Protein AF-A0A0D2W8W2-F1 (afdb_monomer)

Mean predicted aligned error: 4.12 Å

Structure (mmCIF, N/CA/C/O backbone):
data_AF-A0A0D2W8W2-F1
#
_entry.id   AF-A0A0D2W8W2-F1
#
loop_
_atom_site.group_PDB
_atom_site.id
_atom_site.type_symbol
_atom_site.label_atom_id
_atom_site.label_alt_id
_atom_site.label_comp_id
_atom_site.label_asym_id
_atom_site.label_entity_id
_atom_site.label_seq_id
_atom_site.pdbx_PDB_ins_code
_atom_site.Cartn_x
_atom_site.Cartn_y
_atom_site.Cartn_z
_atom_site.occupancy
_atom_site.B_iso_or_equiv
_atom_site.auth_seq_id
_atom_site.auth_comp_id
_atom_site.auth_asym_id
_atom_site.auth_atom_id
_atom_site.pdbx_PDB_model_num
ATOM 1 N N . CYS A 1 1 ? -4.393 -8.809 14.088 1.00 85.75 1 CYS A N 1
ATOM 2 C CA . CYS A 1 1 ? -5.524 -7.987 13.609 1.00 85.75 1 CYS A CA 1
ATOM 3 C C . CYS A 1 1 ? -6.798 -8.435 14.303 1.00 85.75 1 CYS A C 1
ATOM 5 O O . CYS A 1 1 ? -6.967 -9.638 14.475 1.00 85.75 1 CYS A O 1
ATOM 7 N N . VAL A 1 2 ? -7.662 -7.494 14.684 1.00 89.19 2 VAL A N 1
ATOM 8 C CA . VAL A 1 2 ? -8.964 -7.754 15.318 1.00 89.19 2 VAL A CA 1
ATOM 9 C C . VAL A 1 2 ? -10.058 -7.018 14.537 1.00 89.19 2 VAL A C 1
ATOM 11 O O . VAL A 1 2 ? -9.844 -5.856 14.181 1.00 89.19 2 VAL A O 1
ATOM 14 N N . PRO A 1 3 ? -11.191 -7.668 14.209 1.00 91.56 3 PRO A N 1
ATOM 15 C CA . PRO A 1 3 ? -12.312 -7.004 13.551 1.00 91.56 3 PRO A CA 1
ATOM 16 C C . PRO A 1 3 ? -12.972 -5.994 14.494 1.00 91.56 3 PRO A C 1
ATOM 18 O O . PRO A 1 3 ? -13.178 -6.283 15.670 1.00 91.56 3 PRO A O 1
ATOM 21 N N . LEU A 1 4 ? -13.311 -4.820 13.965 1.00 91.50 4 LEU A N 1
ATOM 22 C CA . LEU A 1 4 ? -14.006 -3.761 14.709 1.00 91.50 4 LEU A CA 1
ATOM 23 C C . LEU A 1 4 ? -15.526 -3.797 14.510 1.00 91.50 4 LEU A C 1
ATOM 25 O O . LEU A 1 4 ? -16.272 -3.179 15.263 1.00 91.50 4 LEU A O 1
ATOM 29 N N . HIS A 1 5 ? -15.983 -4.543 13.505 1.00 90.44 5 HIS A N 1
ATOM 30 C CA . HIS A 1 5 ? -17.387 -4.678 13.142 1.00 90.44 5 HIS A CA 1
ATOM 31 C C . HIS A 1 5 ? -17.770 -6.155 13.037 1.00 90.44 5 HIS A C 1
ATOM 33 O O . HIS A 1 5 ? -16.917 -7.034 12.894 1.00 90.44 5 HIS A O 1
ATOM 39 N N . ASN A 1 6 ? -19.071 -6.433 13.117 1.00 93.25 6 ASN A N 1
ATOM 40 C CA . ASN A 1 6 ? -19.581 -7.788 12.944 1.00 93.25 6 ASN A CA 1
ATOM 41 C C . ASN A 1 6 ? -19.393 -8.286 11.496 1.00 93.25 6 ASN A C 1
ATOM 43 O O . ASN A 1 6 ? -19.129 -7.513 10.572 1.00 93.25 6 ASN A O 1
ATOM 47 N N . PHE A 1 7 ? -19.530 -9.600 11.310 1.00 94.56 7 PHE A N 1
ATOM 48 C CA . PHE A 1 7 ? -19.298 -10.242 10.019 1.00 94.56 7 PHE A CA 1
ATOM 49 C C . PHE A 1 7 ? -20.212 -9.702 8.917 1.00 94.56 7 PHE A C 1
ATOM 51 O O . PHE A 1 7 ? -19.709 -9.349 7.854 1.00 94.56 7 PHE A O 1
ATOM 58 N N . ASP A 1 8 ? -21.519 -9.597 9.172 1.00 96.25 8 ASP A N 1
ATOM 59 C CA . ASP A 1 8 ? -22.491 -9.151 8.167 1.00 96.25 8 ASP A CA 1
ATOM 60 C C . ASP A 1 8 ? -22.167 -7.746 7.664 1.00 96.25 8 ASP A C 1
ATOM 62 O O . ASP A 1 8 ? -22.280 -7.462 6.472 1.00 96.25 8 ASP A O 1
ATOM 66 N N . TYR A 1 9 ? -21.704 -6.875 8.559 1.00 91.62 9 TYR A N 1
ATOM 67 C CA . TYR A 1 9 ? -21.258 -5.538 8.210 1.00 91.62 9 TYR A CA 1
ATOM 68 C C . TYR A 1 9 ? -20.067 -5.579 7.245 1.00 91.62 9 TYR A C 1
ATOM 70 O O . TYR A 1 9 ? -20.137 -5.032 6.143 1.00 91.62 9 TYR A O 1
ATOM 78 N N . ILE A 1 10 ? -18.983 -6.258 7.641 1.00 92.88 10 ILE A N 1
ATOM 79 C CA . ILE A 1 10 ? -17.743 -6.338 6.853 1.00 92.88 10 ILE A CA 1
ATOM 80 C C . ILE A 1 10 ? -18.008 -7.027 5.511 1.00 92.88 10 ILE A C 1
ATOM 82 O O . ILE A 1 10 ? -17.549 -6.560 4.469 1.00 92.88 10 ILE A O 1
ATOM 86 N N . TYR A 1 11 ? -18.773 -8.119 5.526 1.00 94.31 11 TYR A N 1
ATOM 87 C CA . TYR A 1 11 ? -19.157 -8.861 4.333 1.00 94.31 11 TYR A CA 1
ATOM 88 C C . TYR A 1 11 ? -19.911 -7.962 3.357 1.00 94.31 11 TYR A C 1
ATOM 90 O O . TYR A 1 11 ? -19.496 -7.828 2.208 1.00 94.31 11 TYR A O 1
ATOM 98 N N . ASN A 1 12 ? -20.976 -7.293 3.808 1.00 94.25 12 ASN A N 1
ATOM 99 C CA . ASN A 1 12 ? -21.757 -6.422 2.937 1.00 94.25 12 ASN A CA 1
ATOM 100 C C . ASN A 1 12 ? -20.919 -5.259 2.401 1.00 94.25 12 ASN A C 1
ATOM 102 O O . ASN A 1 12 ? -20.999 -4.973 1.208 1.00 94.25 12 ASN A O 1
ATOM 106 N N . TYR A 1 13 ? -20.082 -4.639 3.235 1.00 92.06 13 TYR A N 1
ATOM 107 C CA . TYR A 1 13 ? -19.197 -3.555 2.813 1.00 92.06 13 TYR A CA 1
ATOM 108 C C . TYR A 1 13 ? -18.232 -4.002 1.703 1.00 92.06 13 TYR A C 1
ATOM 110 O O . TYR A 1 13 ? -18.170 -3.384 0.641 1.00 92.06 13 TYR A O 1
ATOM 118 N N . LEU A 1 14 ? -17.513 -5.110 1.911 1.00 93.69 14 LEU A N 1
ATOM 119 C CA . LEU A 1 14 ? -16.518 -5.597 0.952 1.00 93.69 14 LEU A CA 1
ATOM 120 C C . LEU A 1 14 ? -17.149 -6.174 -0.322 1.00 93.69 14 LEU A C 1
ATOM 122 O O . LEU A 1 14 ? -16.593 -6.008 -1.406 1.00 93.69 14 LEU A O 1
ATOM 126 N N . MET A 1 15 ? -18.300 -6.842 -0.214 1.00 94.25 15 MET A N 1
ATOM 127 C CA . MET A 1 15 ? -18.956 -7.474 -1.363 1.00 94.25 15 MET A CA 1
ATOM 128 C C . MET A 1 15 ? -19.656 -6.469 -2.282 1.00 94.25 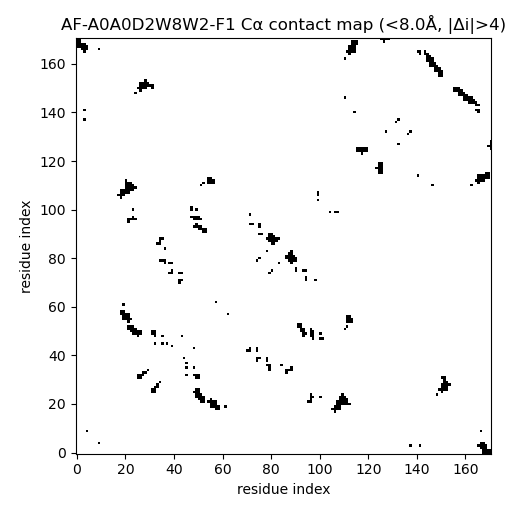15 MET A C 1
ATOM 130 O O . MET A 1 15 ? -19.695 -6.696 -3.493 1.00 94.25 15 MET A O 1
ATOM 134 N N . HIS A 1 16 ? -20.170 -5.359 -1.740 1.00 93.44 16 HIS A N 1
ATOM 135 C CA . HIS A 1 16 ? -20.795 -4.293 -2.535 1.00 93.44 16 HIS A CA 1
ATOM 136 C C . HIS A 1 16 ? -19.799 -3.229 -3.017 1.00 93.44 16 HIS A C 1
ATOM 138 O O . HIS A 1 16 ? -20.133 -2.445 -3.906 1.00 93.44 16 HIS A O 1
ATOM 144 N N . ALA A 1 17 ? -18.574 -3.202 -2.482 1.00 92.88 17 ALA A N 1
ATOM 145 C CA . ALA A 1 17 ? -17.527 -2.319 -2.975 1.00 92.88 17 ALA A CA 1
ATOM 146 C C . ALA A 1 17 ? -17.181 -2.633 -4.441 1.00 92.88 17 ALA A C 1
ATOM 148 O O . ALA A 1 17 ? -16.964 -3.784 -4.836 1.00 92.88 17 ALA A O 1
ATOM 149 N N . ASN A 1 18 ? -17.094 -1.587 -5.263 1.00 93.50 18 ASN A N 1
ATOM 150 C CA . ASN A 1 18 ? -16.708 -1.707 -6.668 1.00 93.50 18 ASN A CA 1
ATOM 151 C C . ASN A 1 18 ? -15.181 -1.671 -6.888 1.00 93.50 18 ASN A C 1
ATOM 153 O O . ASN A 1 18 ? -14.725 -1.976 -7.988 1.00 93.50 18 ASN A O 1
ATOM 157 N N . MET A 1 19 ? -14.402 -1.394 -5.842 1.00 95.25 19 MET A N 1
ATOM 158 C CA . MET A 1 19 ? -12.944 -1.238 -5.864 1.00 95.25 19 MET A CA 1
ATOM 159 C C . MET A 1 19 ? -12.253 -2.167 -4.856 1.00 95.25 19 MET A C 1
ATOM 161 O O . MET A 1 19 ? -12.902 -2.777 -4.005 1.00 95.25 19 MET A O 1
ATOM 165 N N . SER A 1 20 ? -10.931 -2.288 -4.955 1.00 97.06 20 SER A N 1
ATOM 166 C CA . SER A 1 20 ? -10.094 -2.925 -3.932 1.00 97.06 20 SER A CA 1
ATOM 167 C C . SER A 1 20 ? -9.524 -1.888 -2.964 1.00 97.06 20 SER A C 1
ATOM 169 O O . SER A 1 20 ? -9.195 -0.770 -3.346 1.00 97.06 20 SER A O 1
ATOM 171 N N . PHE A 1 21 ? -9.341 -2.274 -1.709 1.00 96.81 21 PHE A N 1
ATOM 172 C CA . PHE A 1 21 ? -8.779 -1.432 -0.657 1.00 96.81 21 PHE A CA 1
ATOM 173 C C . PHE A 1 21 ? -7.286 -1.715 -0.527 1.00 96.81 21 PHE A C 1
ATOM 175 O O . PHE A 1 21 ? -6.852 -2.547 0.277 1.00 96.81 21 PHE A O 1
ATOM 182 N N . VAL A 1 22 ? -6.519 -1.061 -1.395 1.00 97.25 22 VAL A N 1
ATOM 183 C CA . VAL A 1 22 ? -5.057 -1.033 -1.381 1.00 97.25 22 VAL A CA 1
ATOM 184 C C . VAL A 1 22 ? -4.656 0.399 -1.069 1.00 97.25 22 VAL A C 1
ATOM 186 O O . VAL A 1 22 ? -5.026 1.321 -1.796 1.00 97.25 22 VAL A O 1
ATOM 189 N N . ASP A 1 23 ? -3.931 0.575 0.029 1.00 96.25 23 ASP A N 1
ATOM 190 C CA . ASP A 1 23 ? -3.361 1.864 0.391 1.00 96.25 23 ASP A CA 1
ATOM 191 C C . ASP A 1 23 ? -2.254 2.236 -0.596 1.00 96.25 23 ASP A C 1
ATOM 193 O O . ASP A 1 23 ? -1.417 1.391 -0.903 1.00 96.25 23 ASP A O 1
ATOM 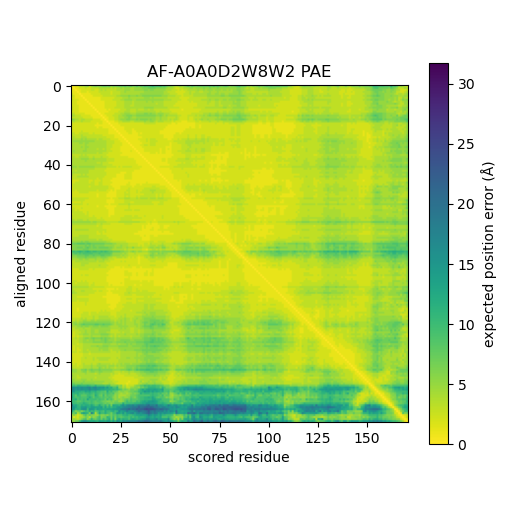197 N N . CYS A 1 24 ? -2.277 3.455 -1.133 1.00 96.88 24 CYS A N 1
ATOM 198 C CA . CYS A 1 24 ? -1.405 3.840 -2.239 1.00 96.88 24 CYS A CA 1
ATOM 199 C C . CYS A 1 24 ? -1.198 5.355 -2.283 1.00 96.88 24 CYS A C 1
ATOM 201 O O . CYS A 1 24 ? -2.130 6.117 -2.534 1.00 96.88 24 CYS A O 1
ATOM 203 N N . PHE A 1 25 ? 0.041 5.797 -2.075 1.00 96.75 25 PHE A N 1
ATOM 204 C CA . PHE A 1 25 ? 0.406 7.209 -2.133 1.00 96.75 25 PHE A CA 1
ATOM 205 C C . PHE A 1 25 ? 1.865 7.411 -2.554 1.00 96.75 25 PHE A C 1
ATOM 207 O O . PHE A 1 25 ? 2.691 6.492 -2.530 1.00 96.75 25 PHE A O 1
ATOM 214 N N . LEU A 1 26 ? 2.182 8.636 -2.972 1.00 96.12 26 LEU A N 1
ATOM 215 C CA . LEU A 1 26 ? 3.549 9.060 -3.255 1.00 96.12 26 LEU A CA 1
ATOM 216 C C . LEU A 1 26 ? 4.199 9.570 -1.964 1.00 96.12 26 LEU A C 1
ATOM 218 O O . LEU A 1 26 ? 3.735 10.540 -1.371 1.00 96.12 26 LEU A O 1
ATOM 222 N N . ASP A 1 27 ? 5.303 8.947 -1.563 1.00 96.44 27 ASP A N 1
ATOM 223 C CA . ASP A 1 27 ? 6.152 9.419 -0.468 1.00 96.44 27 ASP A CA 1
ATOM 224 C C . ASP A 1 27 ? 7.547 9.703 -1.038 1.00 96.44 27 ASP A C 1
ATOM 226 O O . ASP A 1 27 ? 8.355 8.785 -1.158 1.00 96.44 27 ASP A O 1
ATOM 230 N N . PRO A 1 28 ? 7.864 10.951 -1.420 1.00 95.62 28 PRO A N 1
ATOM 231 C CA . PRO A 1 28 ? 9.169 11.287 -1.999 1.00 95.62 28 PRO A CA 1
ATOM 232 C C . PRO A 1 28 ? 10.345 11.114 -1.016 1.00 95.62 28 PRO A C 1
ATOM 234 O O . PRO A 1 28 ? 11.502 11.142 -1.437 1.00 95.62 28 PRO A O 1
ATOM 237 N N . GLY A 1 29 ? 10.071 10.916 0.278 1.00 94.75 29 GLY A N 1
ATOM 238 C CA . GLY A 1 29 ? 11.077 10.806 1.326 1.00 94.75 29 GLY A CA 1
ATOM 239 C C . GLY A 1 29 ? 11.777 9.435 1.430 1.00 94.75 29 GLY A C 1
ATOM 240 O O . GLY A 1 29 ? 11.551 8.519 0.628 1.00 94.75 29 GLY A O 1
ATOM 241 N N . PRO A 1 30 ? 12.649 9.263 2.444 1.00 93.75 30 PRO A N 1
ATOM 242 C CA . PRO A 1 30 ? 13.475 8.069 2.649 1.00 93.75 30 PRO A CA 1
ATOM 243 C C . PRO A 1 30 ? 12.688 6.777 2.907 1.00 93.75 30 PRO A C 1
ATOM 245 O O . PRO A 1 30 ? 13.239 5.692 2.729 1.00 93.75 30 PRO A O 1
ATOM 248 N N . HIS A 1 31 ? 11.427 6.859 3.337 1.00 92.56 31 HIS A N 1
ATOM 249 C CA . HIS A 1 31 ? 10.579 5.686 3.579 1.00 92.56 31 HIS A CA 1
ATOM 250 C C . HIS A 1 31 ? 9.673 5.329 2.395 1.00 92.56 31 HIS A C 1
ATOM 252 O O . HIS A 1 31 ? 9.022 4.288 2.440 1.00 92.56 31 HIS A O 1
ATOM 258 N N . GLY A 1 32 ? 9.642 6.157 1.349 1.00 95.12 32 GLY A N 1
ATOM 259 C CA . GLY A 1 32 ? 8.961 5.880 0.089 1.00 95.12 32 GLY A CA 1
ATOM 260 C C . GLY A 1 32 ? 9.951 5.736 -1.060 1.00 95.12 32 GLY A C 1
ATOM 261 O O . GLY A 1 32 ? 10.733 4.789 -1.098 1.00 95.12 32 GLY A O 1
ATOM 262 N N . ASN A 1 33 ? 9.960 6.690 -1.989 1.00 96.00 33 ASN A N 1
ATOM 263 C CA . ASN A 1 33 ? 10.783 6.684 -3.199 1.00 96.00 33 ASN A CA 1
ATOM 264 C C . ASN A 1 33 ? 12.294 6.748 -2.915 1.00 96.00 33 ASN A C 1
ATOM 266 O O . ASN A 1 33 ? 13.087 6.413 -3.796 1.00 96.00 33 ASN A O 1
ATOM 270 N N . GLY A 1 34 ? 12.724 7.099 -1.698 1.00 95.38 34 GLY A N 1
ATOM 271 C CA . GLY A 1 34 ? 14.112 6.907 -1.261 1.00 95.38 34 GLY A CA 1
ATOM 272 C C . GLY A 1 34 ? 14.563 5.437 -1.265 1.00 95.38 34 GLY A C 1
ATOM 273 O O . GLY A 1 34 ? 15.758 5.165 -1.388 1.00 95.38 34 GLY A O 1
ATOM 274 N N . ARG A 1 35 ? 13.617 4.490 -1.202 1.00 96.06 35 ARG A N 1
ATOM 275 C CA . ARG A 1 35 ? 13.851 3.037 -1.260 1.00 96.06 35 ARG A CA 1
ATOM 276 C C . ARG A 1 35 ? 13.889 2.470 -2.682 1.00 96.06 35 ARG A C 1
ATOM 278 O O . ARG A 1 35 ? 14.226 1.303 -2.849 1.00 96.06 35 ARG A O 1
ATOM 285 N N . TYR A 1 36 ? 13.571 3.275 -3.696 1.00 97.00 36 TYR A N 1
ATOM 286 C CA . TYR A 1 36 ? 13.580 2.856 -5.097 1.00 97.00 36 TYR A CA 1
ATOM 287 C C . TYR A 1 36 ? 14.995 2.483 -5.577 1.00 97.00 36 TYR A C 1
ATOM 289 O O . TYR A 1 36 ? 15.981 3.136 -5.204 1.00 97.00 36 TYR A O 1
ATOM 297 N N . SER A 1 37 ? 15.081 1.468 -6.441 1.00 96.88 37 SER A N 1
ATOM 298 C CA . SER A 1 37 ? 16.309 1.052 -7.125 1.00 96.88 37 SER A CA 1
ATOM 299 C C . SER A 1 37 ? 16.176 1.266 -8.632 1.00 96.88 37 SER A C 1
ATOM 301 O O . SER A 1 37 ? 15.186 0.856 -9.232 1.00 96.88 37 SER A O 1
ATOM 303 N N . GLU A 1 38 ? 17.201 1.851 -9.256 1.00 96.94 38 GLU A N 1
ATOM 304 C CA . GLU A 1 38 ? 17.250 2.060 -10.713 1.00 96.94 38 GLU A CA 1
ATOM 305 C C . GLU A 1 38 ? 17.270 0.734 -11.494 1.00 96.94 38 GLU A C 1
ATOM 307 O O . GLU A 1 38 ? 16.912 0.701 -12.666 1.00 96.94 38 GLU A O 1
ATOM 312 N N . HIS A 1 39 ? 17.608 -0.384 -10.841 1.00 97.44 39 HIS A N 1
ATOM 313 C CA . HIS A 1 39 ? 17.537 -1.726 -11.428 1.00 97.44 39 HIS A CA 1
ATOM 314 C C . HIS A 1 39 ? 16.105 -2.209 -11.711 1.00 97.44 39 HIS A C 1
ATOM 316 O O . HIS A 1 39 ? 15.920 -3.230 -12.375 1.00 97.44 39 HIS A O 1
ATOM 322 N N . MET A 1 40 ? 15.091 -1.496 -11.213 1.00 97.56 40 MET A N 1
ATOM 323 C CA . MET A 1 40 ? 13.692 -1.760 -11.548 1.00 97.56 40 MET A CA 1
ATOM 324 C C . MET A 1 40 ? 13.288 -1.196 -12.921 1.00 97.56 40 MET A C 1
ATOM 326 O O . MET A 1 40 ? 12.207 -1.527 -13.407 1.00 97.56 40 MET A O 1
ATOM 330 N N . LEU A 1 41 ? 14.145 -0.385 -13.555 1.00 97.94 41 LEU A N 1
ATOM 331 C CA . LEU A 1 41 ? 13.954 0.062 -14.932 1.00 97.94 41 LEU A CA 1
ATOM 332 C C . LEU A 1 41 ? 14.184 -1.083 -15.938 1.00 97.94 41 LEU A C 1
ATOM 334 O O . LEU A 1 41 ? 15.065 -1.920 -15.724 1.00 97.94 41 LEU A O 1
ATOM 338 N N . PRO A 1 42 ? 13.491 -1.056 -17.093 1.00 97.75 42 PRO A N 1
ATOM 339 C CA . PRO A 1 42 ? 12.476 -0.072 -17.484 1.00 97.75 42 PRO A CA 1
ATOM 340 C C . PRO A 1 42 ? 11.064 -0.392 -16.970 1.00 97.75 42 PRO A C 1
ATOM 342 O O . PRO A 1 42 ? 10.165 0.412 -17.184 1.00 97.75 42 PRO A O 1
ATOM 345 N N . GLU A 1 43 ? 10.840 -1.549 -16.341 1.00 98.19 43 GLU A N 1
ATOM 346 C CA . GLU A 1 43 ? 9.486 -2.016 -16.025 1.00 98.19 43 GLU A CA 1
ATOM 347 C C . GLU A 1 43 ? 8.774 -1.159 -14.979 1.00 98.19 43 GLU A C 1
ATOM 349 O O . GLU A 1 43 ? 7.571 -0.953 -15.089 1.00 98.19 43 GLU A O 1
ATOM 354 N N . VAL A 1 44 ? 9.490 -0.656 -13.974 1.00 98.44 44 VAL A N 1
ATOM 355 C CA . VAL A 1 44 ? 8.926 0.233 -12.953 1.00 98.44 44 VAL A CA 1
ATOM 356 C C . VAL A 1 44 ? 9.725 1.521 -12.946 1.00 98.44 44 VAL A C 1
ATOM 358 O O . VAL A 1 44 ? 10.843 1.554 -12.441 1.00 98.44 44 VAL A O 1
ATOM 361 N N . GLU A 1 45 ? 9.153 2.596 -13.484 1.00 98.31 45 GLU A N 1
ATOM 362 C CA . GLU A 1 45 ? 9.763 3.917 -13.388 1.00 98.31 45 GLU A CA 1
ATOM 363 C C . GLU A 1 45 ? 9.620 4.489 -11.969 1.00 98.31 45 GLU A C 1
ATOM 365 O O . GLU A 1 45 ? 8.617 4.301 -11.274 1.00 98.31 45 GLU A O 1
ATOM 370 N N . LYS A 1 46 ? 10.595 5.299 -11.546 1.00 97.88 46 LYS A N 1
ATOM 371 C CA . LYS A 1 46 ? 10.589 5.926 -10.215 1.00 97.88 46 LYS A CA 1
ATOM 372 C C . LYS A 1 46 ? 9.338 6.766 -9.928 1.00 97.88 46 LYS A C 1
ATOM 374 O O . LYS A 1 46 ? 8.920 6.844 -8.774 1.00 97.88 46 LYS A O 1
ATOM 379 N N . LYS A 1 47 ? 8.753 7.407 -10.949 1.00 97.69 47 LYS A N 1
ATOM 380 C CA . LYS A 1 47 ? 7.517 8.211 -10.829 1.00 97.69 47 LYS A CA 1
ATOM 381 C C . LYS A 1 47 ? 6.289 7.365 -10.478 1.00 97.69 47 LYS A C 1
ATOM 383 O O . LYS A 1 47 ? 5.342 7.900 -9.900 1.00 97.69 47 LYS A O 1
ATOM 388 N N . ASP A 1 48 ? 6.320 6.073 -10.792 1.00 98.19 48 ASP A N 1
ATOM 389 C CA . ASP A 1 48 ? 5.219 5.137 -10.575 1.00 98.19 48 ASP A CA 1
ATOM 390 C C . ASP A 1 48 ? 5.382 4.364 -9.272 1.00 98.19 48 ASP A C 1
ATOM 392 O O . ASP A 1 48 ? 4.409 3.828 -8.755 1.00 98.19 48 ASP A O 1
ATOM 396 N N . PHE A 1 49 ? 6.586 4.366 -8.693 1.00 98.31 49 PHE A N 1
ATOM 397 C CA . PHE A 1 49 ? 6.846 3.782 -7.385 1.00 98.31 49 PHE A CA 1
ATOM 398 C C . PHE A 1 49 ? 5.994 4.468 -6.308 1.00 98.31 49 PHE A C 1
ATOM 400 O O . PHE A 1 49 ? 6.047 5.692 -6.116 1.00 98.31 49 PHE A O 1
ATOM 407 N N . ARG A 1 50 ? 5.184 3.667 -5.618 1.00 98.25 50 ARG A N 1
ATOM 408 C CA . ARG A 1 50 ? 4.253 4.081 -4.565 1.00 98.25 50 ARG A CA 1
ATOM 409 C C . ARG A 1 50 ? 4.572 3.374 -3.260 1.00 98.25 50 ARG A C 1
ATOM 411 O O . ARG A 1 50 ? 5.210 2.322 -3.226 1.00 98.25 50 ARG A O 1
ATOM 418 N N . LYS A 1 51 ? 4.104 3.973 -2.176 1.00 97.12 51 LYS A N 1
ATOM 419 C CA . LYS A 1 51 ? 4.092 3.406 -0.831 1.00 97.12 51 LYS A CA 1
ATOM 420 C C . LYS A 1 51 ? 2.653 3.088 -0.438 1.00 97.12 51 LYS A C 1
ATOM 422 O O . LYS A 1 51 ? 1.728 3.751 -0.903 1.00 97.12 51 LYS A O 1
ATOM 427 N N . GLY A 1 52 ? 2.486 2.097 0.422 1.00 96.06 52 GLY A N 1
ATOM 428 C CA . GLY A 1 52 ? 1.206 1.716 0.993 1.00 96.06 52 GLY A CA 1
ATOM 429 C C . GLY A 1 52 ? 1.362 0.840 2.231 1.00 96.06 52 GLY A 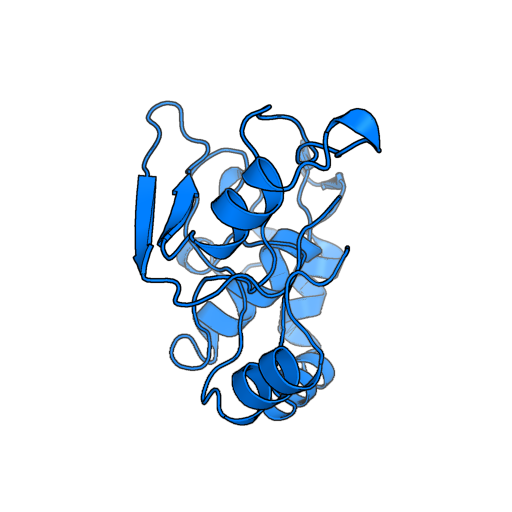C 1
ATOM 430 O O . GLY A 1 52 ? 2.466 0.477 2.638 1.00 96.06 52 GLY A O 1
ATOM 431 N N . ALA A 1 53 ? 0.231 0.499 2.832 1.00 93.81 53 ALA A N 1
ATOM 432 C CA . ALA A 1 53 ? 0.125 -0.448 3.928 1.00 93.81 53 ALA A CA 1
ATOM 433 C C . ALA A 1 53 ? 0.344 -1.905 3.482 1.00 93.81 53 ALA A C 1
ATOM 435 O O . ALA A 1 53 ? -0.093 -2.325 2.413 1.00 93.81 53 ALA A O 1
ATOM 436 N N . GLN A 1 54 ? 0.908 -2.716 4.383 1.00 93.94 54 GLN A N 1
ATOM 437 C CA . GLN A 1 54 ? 0.996 -4.174 4.212 1.00 93.94 54 GLN A CA 1
ATOM 438 C C . GLN A 1 54 ? -0.377 -4.871 4.290 1.00 93.94 54 GLN A C 1
ATOM 440 O O . GLN A 1 54 ? -0.529 -6.009 3.851 1.00 93.94 54 GLN A O 1
ATOM 445 N N . TRP A 1 55 ? -1.385 -4.215 4.876 1.00 94.19 55 TRP A N 1
ATOM 446 C CA . TRP A 1 55 ? -2.751 -4.734 4.969 1.00 94.19 55 TRP A CA 1
ATOM 447 C C . TRP A 1 55 ? -3.581 -4.214 3.809 1.00 94.19 55 TRP A C 1
ATOM 449 O O . TRP A 1 55 ? -3.708 -3.005 3.626 1.00 94.19 55 TRP A O 1
ATOM 459 N N . PHE A 1 56 ? -4.217 -5.122 3.084 1.00 95.94 56 PHE A N 1
ATOM 460 C CA . PHE A 1 56 ? -5.091 -4.796 1.969 1.00 95.94 56 PHE A CA 1
ATOM 461 C C . PHE A 1 56 ? -6.296 -5.733 1.945 1.00 95.94 56 PHE A C 1
ATOM 463 O O . PHE A 1 56 ? -6.302 -6.806 2.549 1.00 95.94 56 PHE A O 1
ATOM 470 N N . SER A 1 57 ? -7.337 -5.331 1.229 1.00 96.12 57 SER A N 1
ATOM 471 C CA . SER A 1 57 ? -8.454 -6.198 0.857 1.00 96.12 57 SER A CA 1
ATOM 472 C C . SER A 1 57 ? -8.689 -6.037 -0.631 1.00 96.12 57 SER A C 1
ATOM 474 O O . SER A 1 57 ? -8.814 -4.919 -1.119 1.00 96.12 57 SER A O 1
ATOM 476 N N . MET A 1 58 ? -8.723 -7.140 -1.373 1.00 96.12 58 MET A N 1
ATOM 477 C CA . MET A 1 58 ? -8.813 -7.086 -2.828 1.00 96.12 58 MET A CA 1
ATOM 478 C C . MET A 1 58 ? -9.934 -7.947 -3.374 1.00 96.12 58 MET A C 1
ATOM 480 O O . MET A 1 58 ? -10.253 -9.015 -2.850 1.00 96.12 58 MET A O 1
ATOM 484 N N . ARG A 1 59 ? -10.511 -7.477 -4.477 1.00 96.62 59 ARG A N 1
ATOM 485 C CA . ARG A 1 59 ? -11.506 -8.224 -5.238 1.00 96.62 59 ARG A CA 1
ATOM 486 C C . ARG A 1 59 ? -10.827 -9.357 -6.001 1.00 96.62 59 ARG A C 1
ATOM 488 O O . ARG A 1 59 ? -9.666 -9.254 -6.400 1.00 96.62 59 ARG A O 1
ATOM 495 N N . ARG A 1 60 ? -11.590 -10.415 -6.292 1.00 97.00 60 ARG A N 1
ATOM 496 C CA . ARG A 1 60 ? -11.105 -11.586 -7.045 1.00 97.00 60 ARG A CA 1
ATOM 497 C C . ARG A 1 60 ? -10.420 -11.206 -8.362 1.00 97.00 60 ARG A C 1
ATOM 499 O O . ARG A 1 60 ? -9.408 -11.805 -8.698 1.00 97.00 60 ARG A O 1
ATOM 506 N N . GLN A 1 61 ? -10.942 -10.213 -9.082 1.00 96.19 61 GLN A N 1
ATOM 507 C CA . GLN A 1 61 ? -10.348 -9.744 -10.339 1.00 96.19 61 GLN A CA 1
ATOM 508 C C . GLN A 1 61 ? -8.896 -9.266 -10.161 1.00 96.19 61 GLN A C 1
ATOM 510 O O . GLN A 1 61 ? -8.023 -9.682 -10.912 1.00 96.19 61 GLN A O 1
ATOM 515 N N . HIS A 1 62 ? -8.610 -8.485 -9.114 1.00 98.00 62 HIS A N 1
ATOM 516 C CA . HIS A 1 62 ? -7.261 -7.997 -8.814 1.00 98.00 62 HIS A CA 1
ATOM 517 C C . HIS A 1 62 ? -6.350 -9.122 -8.330 1.00 98.00 62 HIS A C 1
ATOM 519 O O . HIS A 1 62 ? -5.185 -9.164 -8.711 1.00 98.00 62 HIS A O 1
ATOM 525 N N . ALA A 1 63 ? -6.887 -10.073 -7.560 1.00 98.25 63 ALA A N 1
ATOM 526 C CA . ALA A 1 63 ? -6.135 -11.255 -7.151 1.00 98.25 63 ALA A CA 1
ATOM 527 C C . ALA A 1 63 ? -5.672 -12.085 -8.360 1.00 98.25 63 ALA A C 1
ATOM 529 O O . ALA A 1 63 ? -4.528 -12.523 -8.400 1.00 98.25 63 ALA A O 1
ATOM 530 N N . LEU A 1 64 ? -6.530 -12.264 -9.372 1.00 98.44 64 LEU A N 1
ATOM 531 C CA . LEU A 1 64 ? -6.156 -12.965 -10.604 1.00 98.44 64 LEU A CA 1
ATOM 532 C C . LEU A 1 64 ? -5.060 -12.225 -11.379 1.00 98.44 64 LEU A C 1
ATOM 534 O O . LEU A 1 64 ? -4.148 -12.872 -11.882 1.00 98.44 64 LEU A O 1
ATOM 538 N N . ILE A 1 65 ? -5.119 -10.892 -11.434 1.00 98.00 65 ILE A N 1
ATOM 539 C CA . ILE A 1 65 ? -4.085 -10.076 -12.083 1.00 98.00 65 ILE A CA 1
ATOM 540 C C . ILE A 1 65 ? -2.740 -10.219 -11.356 1.00 98.00 65 ILE A C 1
ATOM 542 O O . ILE A 1 65 ? -1.727 -10.458 -12.002 1.00 98.00 65 ILE A O 1
ATOM 546 N N . VAL A 1 66 ? -2.730 -10.156 -10.021 1.00 98.38 66 VAL A N 1
ATOM 547 C CA . VAL A 1 66 ? -1.511 -10.347 -9.211 1.00 98.38 66 VAL A CA 1
ATOM 548 C C . VAL A 1 66 ? -0.933 -11.748 -9.385 1.00 98.38 66 VAL A C 1
ATOM 550 O O . VAL A 1 66 ? 0.274 -11.894 -9.522 1.00 98.38 66 VAL A O 1
ATOM 553 N N . MET A 1 67 ? -1.780 -12.780 -9.409 1.00 98.19 67 MET A N 1
ATOM 554 C CA . MET A 1 67 ? -1.343 -14.165 -9.625 1.00 98.19 67 MET A CA 1
ATOM 555 C C . MET A 1 67 ? -0.757 -14.395 -11.023 1.00 98.19 67 MET A C 1
ATOM 557 O O . MET A 1 67 ? 0.069 -15.288 -11.196 1.00 98.19 67 MET A O 1
ATOM 561 N N . ALA A 1 68 ? -1.207 -13.625 -12.014 1.00 98.19 68 ALA A N 1
ATOM 562 C CA . ALA A 1 68 ? -0.692 -13.677 -13.375 1.00 98.19 68 ALA A CA 1
ATOM 563 C C . ALA A 1 68 ? 0.577 -12.829 -13.570 1.00 98.19 68 ALA A C 1
ATOM 565 O O . ALA A 1 68 ? 1.265 -13.003 -14.577 1.00 98.19 68 ALA A O 1
ATOM 566 N N . ASP A 1 69 ? 0.899 -11.924 -12.641 1.00 98.25 69 ASP A N 1
ATOM 567 C CA . ASP A 1 69 ? 2.077 -11.075 -12.760 1.00 98.25 69 ASP A CA 1
ATOM 568 C C . ASP A 1 69 ? 3.361 -11.827 -12.400 1.00 98.25 69 ASP A C 1
ATOM 570 O O . ASP A 1 69 ? 3.622 -12.188 -11.252 1.00 98.25 69 ASP A O 1
ATOM 574 N N . SER A 1 70 ? 4.212 -12.007 -13.405 1.00 96.94 70 SER A N 1
ATOM 575 C CA . SER A 1 70 ? 5.599 -12.428 -13.226 1.00 96.94 70 SER A CA 1
ATOM 576 C C . SER A 1 70 ? 6.599 -11.306 -13.495 1.00 96.94 70 SER A C 1
ATOM 578 O O . SER A 1 70 ? 7.751 -11.409 -13.077 1.00 96.94 70 SER A O 1
ATOM 580 N N . LEU A 1 71 ? 6.196 -10.265 -14.228 1.00 97.94 71 LEU A N 1
ATOM 581 C CA . LEU A 1 71 ? 7.105 -9.246 -14.742 1.00 97.94 71 LEU A CA 1
ATOM 582 C C . LEU A 1 71 ? 7.416 -8.217 -13.658 1.00 97.94 71 LEU A C 1
ATOM 584 O O . LEU A 1 71 ? 8.579 -8.064 -13.284 1.00 97.94 71 LEU A O 1
ATOM 588 N N . TYR A 1 72 ? 6.397 -7.555 -13.114 1.00 98.25 72 TYR A N 1
ATOM 589 C CA . TYR A 1 72 ? 6.604 -6.469 -12.159 1.00 98.25 72 TYR A CA 1
ATOM 590 C C . TYR A 1 72 ? 7.043 -7.021 -10.808 1.00 98.25 72 TYR A C 1
ATOM 592 O O . TYR A 1 72 ? 8.046 -6.561 -10.257 1.00 98.25 72 TYR A O 1
ATOM 600 N N . TYR A 1 73 ? 6.384 -8.073 -10.315 1.00 98.19 73 TYR A N 1
ATOM 601 C CA . TYR A 1 73 ? 6.751 -8.719 -9.060 1.00 98.19 73 TYR A CA 1
ATOM 602 C C . TYR A 1 73 ? 8.209 -9.186 -9.045 1.00 98.19 73 TYR A C 1
ATOM 604 O O . TYR A 1 73 ? 8.858 -9.079 -8.007 1.00 98.19 73 TYR A O 1
ATOM 612 N N . SER A 1 74 ? 8.774 -9.630 -10.178 1.00 98.06 74 SER A N 1
ATOM 613 C CA . SER A 1 74 ? 10.193 -10.014 -10.235 1.00 98.06 74 SER A CA 1
ATOM 614 C C . SER A 1 74 ? 11.133 -8.864 -9.862 1.00 98.06 74 SER A C 1
ATOM 616 O O . SER A 1 74 ? 12.094 -9.082 -9.127 1.00 98.06 74 SER A O 1
ATOM 618 N N . ARG A 1 75 ? 10.814 -7.622 -10.253 1.00 98.12 75 ARG A N 1
ATOM 619 C CA . ARG A 1 75 ? 11.613 -6.435 -9.913 1.00 98.12 75 ARG A CA 1
ATOM 620 C C . ARG A 1 75 ? 11.580 -6.145 -8.419 1.00 98.12 75 ARG A C 1
ATOM 622 O O . ARG A 1 75 ? 12.626 -5.899 -7.820 1.00 98.12 75 ARG A O 1
ATOM 629 N N . PHE A 1 76 ? 10.409 -6.243 -7.792 1.00 97.88 76 PHE A N 1
ATOM 630 C CA . PHE A 1 76 ? 10.291 -6.100 -6.339 1.00 97.88 76 PHE A CA 1
ATOM 631 C C . PHE A 1 76 ? 10.971 -7.256 -5.609 1.00 97.88 76 PHE A C 1
ATOM 633 O O . PHE A 1 76 ? 11.755 -7.024 -4.694 1.00 97.88 76 PHE A O 1
ATOM 640 N N . ARG A 1 77 ? 10.745 -8.495 -6.052 1.00 97.12 77 ARG A N 1
ATOM 641 C CA . ARG A 1 77 ? 11.389 -9.682 -5.492 1.00 97.12 77 ARG A CA 1
ATOM 642 C C . ARG A 1 77 ? 12.902 -9.569 -5.538 1.00 97.12 77 ARG A C 1
ATOM 644 O O . ARG A 1 77 ? 13.528 -9.998 -4.581 1.00 97.12 77 ARG A O 1
ATOM 651 N N . ASP A 1 78 ? 13.484 -9.038 -6.612 1.00 96.50 78 ASP A N 1
ATOM 652 C CA . ASP A 1 78 ? 14.931 -9.069 -6.829 1.00 96.50 78 ASP A CA 1
ATOM 653 C C . ASP A 1 78 ? 15.652 -7.850 -6.242 1.00 96.50 78 ASP A C 1
ATOM 655 O O . ASP A 1 78 ? 16.721 -8.033 -5.649 1.00 96.50 78 ASP A O 1
ATOM 659 N N . TYR A 1 79 ? 15.041 -6.661 -6.309 1.00 96.88 79 TYR A N 1
ATOM 660 C CA . TYR A 1 79 ? 15.673 -5.385 -5.940 1.00 96.88 79 TYR A CA 1
ATOM 661 C C . TYR A 1 79 ? 15.056 -4.692 -4.720 1.00 96.88 79 TYR A C 1
ATOM 663 O O . TYR A 1 79 ? 15.674 -3.793 -4.154 1.00 96.88 79 TYR A O 1
ATOM 671 N N . CYS A 1 80 ? 13.866 -5.102 -4.267 1.00 95.69 80 CYS A N 1
ATOM 672 C CA . CYS A 1 80 ? 13.261 -4.572 -3.047 1.00 95.69 80 CYS A CA 1
ATOM 673 C C . CYS A 1 80 ? 13.600 -5.458 -1.836 1.00 95.69 80 CYS A C 1
ATOM 675 O O . CYS A 1 80 ? 12.749 -6.175 -1.310 1.00 95.69 80 CYS A O 1
ATOM 677 N N . LYS A 1 81 ? 14.876 -5.446 -1.426 1.00 93.25 81 LYS A N 1
ATOM 678 C CA . LYS A 1 81 ? 15.411 -6.282 -0.337 1.00 93.25 81 LYS A CA 1
ATOM 679 C C . LYS A 1 81 ? 16.115 -5.449 0.738 1.00 93.25 81 LYS A C 1
ATOM 681 O O . LYS A 1 81 ? 16.547 -4.329 0.453 1.00 93.25 81 LYS A O 1
ATOM 686 N N . PRO A 1 82 ? 16.287 -5.988 1.959 1.00 92.56 82 PRO A N 1
ATOM 687 C CA . PRO A 1 82 ? 17.127 -5.366 2.977 1.00 92.56 82 PRO A CA 1
ATOM 688 C C . PRO A 1 82 ? 18.570 -5.175 2.485 1.00 92.56 82 PRO A C 1
ATOM 690 O O . PRO A 1 82 ? 19.181 -6.107 1.967 1.00 92.56 82 PRO A O 1
ATOM 693 N N . GLY A 1 83 ? 19.111 -3.971 2.664 1.00 92.00 83 GLY A N 1
ATOM 694 C CA . GLY A 1 83 ? 20.497 -3.610 2.357 1.00 92.00 83 GLY A CA 1
ATOM 695 C C . GLY A 1 83 ? 20.879 -3.539 0.874 1.00 92.00 83 GLY A C 1
ATOM 696 O O . GLY A 1 83 ? 22.039 -3.245 0.582 1.00 92.00 83 GLY A O 1
ATOM 697 N N . PHE A 1 84 ? 19.956 -3.782 -0.061 1.00 92.88 84 PHE A N 1
ATOM 698 C CA . PHE A 1 84 ? 20.257 -3.718 -1.492 1.00 92.88 84 PHE A CA 1
ATOM 699 C C . PHE A 1 84 ? 20.597 -2.275 -1.897 1.00 92.88 84 PHE A C 1
ATOM 701 O O . PHE A 1 84 ? 19.837 -1.352 -1.608 1.00 92.88 84 PHE A O 1
ATOM 708 N N . ASP A 1 85 ? 21.772 -2.062 -2.494 1.00 90.62 85 ASP A N 1
ATOM 709 C CA . ASP A 1 85 ? 22.352 -0.735 -2.768 1.00 90.62 85 ASP A CA 1
ATOM 710 C C . ASP A 1 85 ? 22.358 0.214 -1.552 1.00 90.62 85 ASP A C 1
ATOM 712 O O . ASP A 1 85 ? 22.154 1.424 -1.670 1.00 90.62 85 ASP A O 1
ATOM 716 N N . GLY A 1 86 ? 22.547 -0.338 -0.347 1.00 91.38 86 GLY A N 1
ATOM 717 C CA . GLY A 1 86 ? 22.533 0.432 0.900 1.00 91.38 86 GLY A CA 1
ATOM 718 C C . GLY A 1 86 ? 21.143 0.927 1.318 1.00 91.38 86 GLY A C 1
ATOM 719 O O . GLY A 1 86 ? 21.032 1.739 2.237 1.00 91.38 86 GLY A O 1
ATOM 720 N N . LYS A 1 87 ? 20.077 0.442 0.674 1.00 90.88 87 LYS A N 1
ATOM 721 C CA . LYS A 1 87 ? 18.685 0.789 0.967 1.00 90.88 87 LYS A CA 1
ATOM 722 C C . LYS A 1 87 ? 17.943 -0.409 1.544 1.00 90.88 87 LYS A C 1
ATOM 724 O O . LYS A 1 87 ? 18.180 -1.554 1.182 1.00 90.88 87 LYS A O 1
ATOM 729 N N . ASN A 1 88 ? 16.995 -0.128 2.433 1.00 92.25 88 ASN A N 1
ATOM 730 C CA . ASN A 1 88 ? 16.040 -1.119 2.917 1.00 92.25 88 ASN A CA 1
ATOM 731 C C . ASN A 1 88 ? 14.706 -0.885 2.220 1.00 92.25 88 ASN A C 1
ATOM 733 O O . ASN A 1 88 ? 13.983 0.047 2.572 1.00 92.25 88 ASN A O 1
ATOM 737 N N . CYS A 1 89 ? 14.402 -1.717 1.229 1.00 95.12 89 CYS A N 1
ATOM 738 C CA . CYS A 1 89 ? 13.121 -1.705 0.537 1.00 95.12 89 CYS A CA 1
ATOM 739 C C . CYS A 1 89 ? 12.249 -2.868 1.034 1.00 95.12 89 CYS A C 1
ATOM 741 O O . CYS A 1 89 ? 12.757 -3.964 1.271 1.00 95.12 89 CYS A O 1
ATOM 743 N N . ILE A 1 90 ? 10.950 -2.612 1.222 1.00 95.00 90 ILE A N 1
ATOM 744 C CA . ILE A 1 90 ? 9.971 -3.588 1.717 1.00 95.00 90 ILE A CA 1
ATOM 745 C C . ILE A 1 90 ? 8.932 -3.848 0.629 1.00 95.00 90 ILE A C 1
ATOM 747 O O . ILE A 1 90 ? 8.067 -3.013 0.380 1.00 95.00 90 ILE A O 1
ATOM 751 N N . ALA A 1 91 ? 9.026 -5.006 -0.031 1.00 96.25 91 ALA A N 1
ATOM 752 C CA . ALA A 1 91 ? 8.165 -5.333 -1.168 1.00 96.25 91 ALA A CA 1
ATOM 753 C C . ALA A 1 91 ? 6.674 -5.289 -0.795 1.00 96.25 91 ALA A C 1
ATOM 755 O O . ALA A 1 91 ? 5.874 -4.760 -1.562 1.00 96.25 91 ALA A O 1
ATOM 756 N N . ASP A 1 92 ? 6.319 -5.739 0.408 1.00 95.00 92 ASP A N 1
ATOM 757 C CA . ASP A 1 92 ? 4.941 -5.748 0.915 1.00 95.00 92 ASP A CA 1
ATOM 758 C C . ASP A 1 92 ? 4.319 -4.343 1.030 1.00 95.00 92 ASP A C 1
ATOM 760 O O . ASP A 1 92 ? 3.101 -4.209 0.975 1.00 95.00 92 ASP A O 1
ATOM 764 N N . GLU A 1 93 ? 5.140 -3.296 1.174 1.00 96.44 93 GLU A N 1
ATOM 765 C CA . GLU A 1 93 ? 4.702 -1.892 1.269 1.00 96.44 93 GLU A CA 1
ATOM 766 C C . GLU A 1 93 ? 4.740 -1.163 -0.085 1.00 96.44 93 GLU A C 1
ATOM 768 O O . GLU A 1 93 ? 4.273 -0.028 -0.185 1.00 96.44 93 GLU A O 1
ATOM 773 N N . HIS A 1 94 ? 5.317 -1.776 -1.126 1.00 98.06 94 HIS A N 1
ATOM 774 C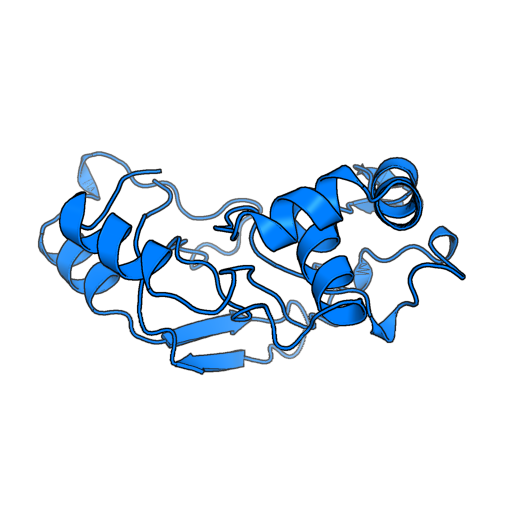 CA . HIS A 1 94 ? 5.611 -1.089 -2.388 1.00 98.06 94 HIS A CA 1
ATOM 775 C C . HIS A 1 94 ? 5.080 -1.794 -3.638 1.00 98.06 94 HIS A C 1
ATOM 777 O O . HIS A 1 94 ? 4.688 -1.107 -4.578 1.00 98.06 94 HIS A O 1
ATOM 783 N N . TYR A 1 95 ? 5.030 -3.127 -3.679 1.00 98.50 95 TYR A N 1
ATOM 784 C CA . TYR A 1 95 ? 4.652 -3.874 -4.883 1.00 98.50 95 TYR A CA 1
ATOM 785 C C . TYR A 1 95 ? 3.204 -3.605 -5.297 1.00 98.50 95 TYR A C 1
ATOM 787 O O . TYR A 1 95 ? 2.977 -3.012 -6.346 1.00 98.50 95 TYR A O 1
ATOM 795 N N . LEU A 1 96 ? 2.228 -3.996 -4.472 1.00 98.50 96 LEU A N 1
ATOM 796 C CA . LEU A 1 96 ? 0.807 -3.829 -4.792 1.00 98.50 96 LEU A CA 1
ATOM 797 C C . LEU A 1 96 ? 0.399 -2.373 -5.074 1.00 98.50 96 LEU A C 1
ATOM 799 O O . LEU A 1 96 ? -0.266 -2.163 -6.090 1.00 98.50 96 LEU A O 1
ATOM 803 N N . PRO A 1 97 ? 0.781 -1.365 -4.260 1.00 98.38 97 PRO A N 1
ATOM 804 C CA . PRO A 1 97 ? 0.421 0.017 -4.566 1.00 98.38 97 PRO A CA 1
ATOM 805 C C . PRO A 1 97 ? 1.050 0.508 -5.869 1.00 98.38 97 PRO A C 1
ATOM 807 O O . PRO A 1 97 ? 0.372 1.151 -6.663 1.00 98.38 97 PRO A O 1
ATOM 810 N N . THR A 1 98 ? 2.316 0.172 -6.136 1.00 98.69 98 THR A N 1
ATOM 811 C CA . THR A 1 98 ? 2.978 0.562 -7.391 1.00 98.69 98 THR A CA 1
ATOM 812 C C . THR A 1 98 ? 2.325 -0.118 -8.586 1.00 98.69 98 THR A C 1
ATOM 814 O O . THR A 1 98 ? 1.987 0.541 -9.566 1.00 98.69 98 THR A O 1
ATOM 817 N N . PHE A 1 99 ? 2.116 -1.431 -8.495 1.00 98.62 99 PHE A N 1
ATOM 818 C CA . PHE A 1 99 ? 1.551 -2.227 -9.572 1.00 98.62 99 PHE A CA 1
ATOM 819 C C . PHE A 1 99 ? 0.162 -1.716 -9.948 1.00 98.62 99 PHE A C 1
ATOM 821 O O . PHE A 1 99 ? -0.043 -1.314 -11.091 1.00 98.62 99 PHE A O 1
ATOM 828 N N . PHE A 1 100 ? -0.760 -1.603 -8.986 1.00 98.44 100 PHE A N 1
ATOM 829 C CA . PHE A 1 100 ? -2.108 -1.117 -9.277 1.00 98.44 100 PHE A CA 1
ATOM 830 C C . PHE A 1 100 ? -2.160 0.362 -9.668 1.00 98.44 100 PHE A C 1
ATOM 832 O O . PHE A 1 100 ? -2.970 0.705 -10.520 1.00 98.44 100 PHE A O 1
ATOM 839 N N . ASN A 1 101 ? -1.269 1.221 -9.162 1.00 98.19 101 ASN A N 1
ATOM 840 C CA . ASN A 1 101 ? -1.158 2.598 -9.656 1.00 98.19 101 ASN A CA 1
ATOM 841 C C . ASN A 1 101 ? -0.822 2.656 -11.159 1.00 98.19 101 ASN A C 1
ATOM 843 O O . ASN A 1 101 ? -1.269 3.575 -11.840 1.00 98.19 101 ASN A O 1
ATOM 847 N N . MET A 1 102 ? -0.055 1.691 -11.679 1.00 98.12 102 MET A N 1
ATOM 848 C CA . MET A 1 102 ? 0.275 1.616 -13.107 1.00 98.12 102 MET A CA 1
ATOM 849 C C . MET A 1 102 ? -0.837 0.976 -13.942 1.00 98.12 102 MET A C 1
ATOM 851 O O . MET A 1 102 ? -1.128 1.462 -15.033 1.00 98.12 102 MET A O 1
ATOM 855 N N . ILE A 1 103 ? -1.434 -0.122 -13.466 1.00 97.31 103 ILE A N 1
ATOM 856 C CA . ILE A 1 103 ? -2.322 -0.948 -14.301 1.00 97.31 103 ILE A CA 1
ATOM 857 C C . ILE A 1 103 ? -3.817 -0.664 -14.125 1.00 97.31 103 ILE A C 1
ATOM 859 O O . ILE A 1 103 ? -4.577 -0.862 -15.069 1.00 97.31 103 ILE A O 1
ATOM 863 N N . ASP A 1 104 ? -4.251 -0.224 -12.942 1.00 97.56 104 ASP A N 1
ATOM 864 C CA . ASP A 1 104 ? -5.658 0.060 -12.639 1.00 97.56 104 ASP A CA 1
ATOM 865 C C . ASP A 1 104 ? -5.804 1.050 -11.461 1.00 97.56 104 ASP A C 1
ATOM 867 O O . ASP A 1 104 ? -6.309 0.694 -10.388 1.00 97.56 104 ASP A O 1
ATOM 871 N N . PRO A 1 105 ? -5.352 2.312 -11.619 1.00 96.56 105 PRO A N 1
ATOM 872 C CA . PRO A 1 105 ? -5.394 3.299 -10.540 1.00 96.56 105 PRO A CA 1
ATOM 873 C C . PRO A 1 105 ? -6.824 3.665 -10.113 1.00 96.56 105 PRO A C 1
ATOM 875 O O . PRO A 1 105 ? -7.025 4.130 -8.996 1.00 96.56 105 PRO A O 1
ATOM 878 N N . GLY A 1 106 ? -7.819 3.460 -10.985 1.00 96.25 106 GLY A N 1
ATOM 879 C CA . GLY A 1 106 ? -9.236 3.687 -10.679 1.00 96.25 106 GLY A CA 1
ATOM 880 C C . GLY A 1 106 ? -9.922 2.504 -9.987 1.00 96.25 106 GLY A C 1
ATOM 881 O O . GLY A 1 106 ? -10.990 2.677 -9.402 1.00 96.25 106 GLY A O 1
ATOM 882 N N . GLY A 1 107 ? -9.325 1.309 -10.037 1.00 96.75 107 GLY A N 1
ATOM 883 C CA . GLY A 1 107 ? -9.838 0.101 -9.391 1.00 96.75 107 GLY A CA 1
ATOM 884 C C . GLY A 1 107 ? -9.448 -0.042 -7.920 1.00 96.75 107 GLY A C 1
ATOM 885 O O . GLY A 1 107 ? -9.914 -0.977 -7.256 1.00 96.75 107 GLY A O 1
ATOM 886 N N . ILE A 1 108 ? -8.600 0.846 -7.393 1.00 97.19 108 ILE A N 1
ATOM 887 C CA . ILE A 1 108 ? -8.187 0.862 -5.986 1.00 97.19 108 ILE A CA 1
ATOM 888 C C . ILE A 1 108 ? -8.647 2.129 -5.263 1.00 97.19 108 ILE A C 1
ATOM 890 O O . ILE A 1 108 ? -8.797 3.190 -5.855 1.00 97.19 108 ILE A O 1
ATOM 894 N N . ALA A 1 109 ? -8.850 2.005 -3.955 1.00 95.00 109 ALA A N 1
ATOM 895 C CA . ALA A 1 109 ? -9.310 3.097 -3.110 1.00 95.00 109 ALA A CA 1
ATOM 896 C C . ALA A 1 109 ? -8.205 4.114 -2.760 1.00 95.00 109 ALA A C 1
ATOM 898 O O . ALA A 1 109 ? -8.503 5.273 -2.504 1.00 95.00 109 ALA A O 1
ATOM 899 N N . ASN A 1 110 ? -6.930 3.706 -2.756 1.00 95.69 110 ASN A N 1
ATOM 900 C CA . ASN A 1 110 ? -5.803 4.441 -2.156 1.00 95.69 110 ASN A CA 1
ATOM 901 C C . ASN A 1 110 ? -5.840 4.513 -0.618 1.00 95.69 110 ASN A C 1
ATOM 903 O O . ASN A 1 110 ? -5.123 5.309 -0.018 1.00 95.69 110 ASN A O 1
ATOM 907 N N . TRP A 1 111 ? -6.627 3.652 0.031 1.00 94.19 111 TRP A N 1
ATOM 908 C CA . TRP A 1 111 ? -6.566 3.396 1.472 1.00 94.19 111 TRP A CA 1
ATOM 909 C C . TRP A 1 111 ? -6.826 1.916 1.772 1.00 94.19 111 TRP A C 1
ATOM 911 O O . TRP A 1 111 ? -7.374 1.171 0.951 1.00 94.19 111 TRP A O 1
ATOM 921 N N . SER A 1 112 ? -6.440 1.490 2.973 1.00 93.00 112 SER A N 1
ATOM 922 C CA . SER A 1 112 ? -6.741 0.164 3.514 1.00 93.00 112 SER A CA 1
ATOM 923 C C . SER A 1 112 ? -7.942 0.223 4.452 1.00 93.00 112 SER A C 1
ATOM 925 O O . SER A 1 112 ? -8.187 1.239 5.091 1.00 93.00 112 SER A O 1
ATOM 927 N N . VAL A 1 113 ? -8.654 -0.894 4.597 1.00 93.44 113 VAL A N 1
ATOM 928 C CA . VAL A 1 113 ? -9.714 -1.061 5.609 1.00 93.44 113 VAL A CA 1
ATOM 929 C C . VAL A 1 113 ? -9.161 -1.492 6.973 1.00 93.44 113 VAL A C 1
ATOM 931 O O . VAL A 1 113 ? -9.906 -1.960 7.833 1.00 93.44 113 VAL A O 1
ATOM 934 N N . THR A 1 114 ? -7.849 -1.400 7.171 1.00 92.44 114 THR A N 1
ATOM 935 C CA . THR A 1 114 ? -7.191 -1.724 8.434 1.00 92.44 114 THR A CA 1
ATOM 936 C C . THR A 1 114 ? -6.670 -0.452 9.077 1.00 92.44 114 THR A C 1
ATOM 938 O O . THR A 1 114 ? -5.746 0.173 8.559 1.00 92.44 114 THR A O 1
ATOM 941 N N . HIS A 1 115 ? -7.217 -0.111 10.240 1.00 91.69 115 HIS A N 1
ATOM 942 C CA . HIS A 1 115 ? -6.687 0.937 11.089 1.00 91.69 115 HIS A CA 1
ATOM 943 C C . HIS A 1 115 ? -5.332 0.527 11.670 1.00 91.69 115 HIS A C 1
ATOM 945 O O . HIS A 1 115 ? -5.160 -0.578 12.204 1.00 91.69 115 HIS A O 1
ATOM 951 N N . VAL A 1 116 ? -4.383 1.455 11.591 1.00 90.56 11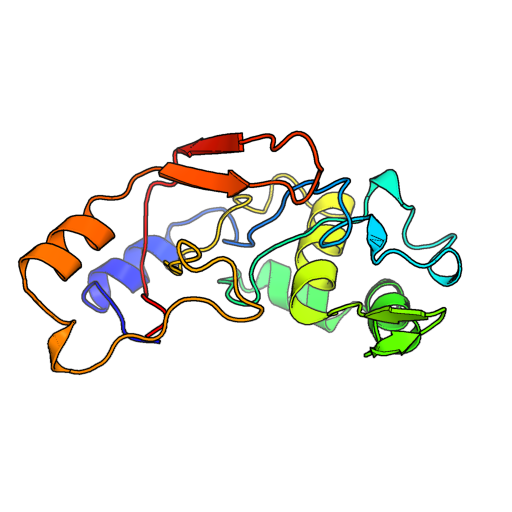6 VAL A N 1
ATOM 952 C CA . VAL A 1 116 ? -3.026 1.301 12.101 1.00 90.56 116 VAL A CA 1
ATOM 953 C C . VAL A 1 116 ? -2.584 2.620 12.736 1.00 90.56 116 VAL A C 1
ATOM 955 O O . VAL A 1 116 ? -2.618 3.662 12.085 1.00 90.56 116 VAL A O 1
ATOM 958 N N . ASP A 1 117 ? -2.127 2.568 13.987 1.00 90.62 117 ASP A N 1
ATOM 959 C CA . ASP A 1 117 ? -1.648 3.745 14.714 1.00 90.62 117 ASP A CA 1
ATOM 960 C C . ASP A 1 117 ? -0.128 3.923 14.546 1.00 90.62 117 ASP A C 1
ATOM 962 O O . ASP A 1 117 ? 0.683 3.153 15.066 1.00 90.62 117 ASP A O 1
ATOM 966 N N . TRP A 1 118 ? 0.259 4.966 13.808 1.00 88.69 118 TRP A N 1
ATOM 967 C CA . TRP A 1 118 ? 1.652 5.354 13.557 1.00 88.69 118 TRP A CA 1
ATOM 968 C C . TRP A 1 118 ? 2.132 6.530 14.422 1.00 88.69 118 TRP A C 1
ATOM 970 O O . TRP A 1 118 ? 3.203 7.084 14.161 1.00 88.69 118 TRP A O 1
ATOM 980 N N . SER A 1 119 ? 1.382 6.915 15.462 1.00 88.31 119 SER A N 1
ATOM 981 C CA . SER A 1 119 ? 1.721 8.045 16.343 1.00 88.31 119 SER A CA 1
ATOM 982 C C . SER A 1 119 ? 3.110 7.922 16.982 1.00 88.31 119 SER A C 1
ATOM 984 O O . SER A 1 119 ? 3.781 8.932 17.192 1.00 88.31 119 SER A O 1
ATOM 986 N N . GLU A 1 120 ? 3.593 6.696 17.208 1.00 89.62 120 GLU A N 1
ATOM 987 C CA . GLU A 1 120 ? 4.921 6.427 17.775 1.00 89.62 120 GLU A CA 1
ATOM 988 C C . GLU A 1 120 ? 6.088 6.611 16.789 1.00 89.62 120 GLU A C 1
ATOM 990 O O . GLU A 1 120 ? 7.240 6.638 17.222 1.00 89.62 120 GLU A O 1
ATOM 995 N N . ARG A 1 121 ? 5.824 6.718 15.477 1.00 84.88 121 ARG A N 1
ATOM 996 C CA . ARG A 1 121 ? 6.836 6.912 14.413 1.00 84.88 121 ARG A CA 1
ATOM 997 C C . ARG A 1 121 ? 8.004 5.911 14.441 1.00 84.88 121 ARG A C 1
ATOM 999 O O . ARG A 1 121 ? 9.139 6.247 14.106 1.00 84.88 121 ARG A O 1
ATOM 1006 N N . LYS A 1 122 ? 7.730 4.673 14.850 1.00 88.56 122 LYS A N 1
ATOM 1007 C CA . LYS A 1 122 ? 8.690 3.561 14.835 1.00 88.56 122 LYS A CA 1
ATOM 1008 C C . LYS A 1 122 ? 8.620 2.804 13.505 1.00 88.56 122 LYS A C 1
ATOM 1010 O O . LYS A 1 122 ? 7.757 3.054 12.672 1.00 88.56 122 LYS A O 1
ATOM 1015 N N . TRP A 1 123 ? 9.510 1.824 13.342 1.00 83.69 123 TRP A N 1
ATOM 1016 C CA . TRP A 1 123 ? 9.499 0.870 12.221 1.00 83.69 123 TRP A CA 1
ATOM 1017 C C . TRP A 1 123 ? 8.225 0.026 12.142 1.00 83.69 123 TRP A C 1
ATOM 1019 O O . TRP A 1 123 ? 7.879 -0.493 11.084 1.00 83.69 123 TRP A O 1
ATOM 1029 N N . HIS A 1 124 ? 7.538 -0.121 13.269 1.00 88.31 124 HIS A N 1
ATOM 1030 C CA . HIS A 1 124 ? 6.270 -0.815 13.374 1.00 88.31 124 HIS A CA 1
ATOM 1031 C C . HIS A 1 124 ? 5.250 0.111 14.034 1.00 88.31 124 HIS A C 1
ATOM 1033 O O . HIS A 1 124 ? 5.637 0.947 14.857 1.00 88.31 124 HIS A O 1
ATOM 1039 N N . PRO A 1 125 ? 3.966 -0.029 13.683 1.00 90.31 125 PRO A N 1
ATOM 1040 C CA . PRO A 1 125 ? 2.914 0.739 14.323 1.00 90.31 125 PRO A CA 1
ATOM 1041 C C . PRO A 1 125 ? 2.751 0.330 15.785 1.00 90.31 125 PRO A C 1
ATOM 1043 O O . PRO A 1 125 ? 3.241 -0.725 16.202 1.00 90.31 125 PRO A O 1
ATOM 1046 N N . LYS A 1 126 ? 2.053 1.170 16.549 1.00 92.06 126 LYS A N 1
ATOM 1047 C CA . LYS A 1 126 ? 1.757 0.934 17.959 1.00 92.06 126 LYS A CA 1
ATOM 1048 C C . LYS A 1 126 ? 1.102 -0.433 18.140 1.00 92.06 126 LYS A C 1
ATOM 1050 O O . LYS A 1 126 ? 0.143 -0.762 17.444 1.00 92.06 126 LYS A O 1
ATOM 1055 N N . SER A 1 127 ? 1.614 -1.194 19.103 1.00 91.25 127 SER A N 1
ATOM 1056 C CA . SER A 1 127 ? 0.963 -2.415 19.566 1.00 91.25 127 SER A CA 1
ATOM 1057 C C . SER A 1 127 ? 0.090 -2.127 20.774 1.00 91.25 127 SER A C 1
ATOM 1059 O O . SER A 1 127 ? 0.533 -1.475 21.722 1.00 91.25 127 SER A O 1
ATOM 1061 N N . TYR A 1 128 ? -1.127 -2.651 20.753 1.00 90.50 128 TYR A N 1
ATOM 1062 C CA . TYR A 1 128 ? -2.095 -2.473 21.827 1.00 90.50 128 TYR A CA 1
ATOM 1063 C C . TYR A 1 128 ? -2.032 -3.657 22.793 1.00 90.50 128 TYR A C 1
ATOM 1065 O O . TYR A 1 128 ? -2.040 -4.823 22.395 1.00 90.50 128 TYR A O 1
ATOM 1073 N N . LYS A 1 129 ? -1.981 -3.365 24.090 1.00 91.31 129 LYS A N 1
ATOM 1074 C CA . LYS A 1 129 ? -2.072 -4.349 25.172 1.00 91.31 129 LYS A CA 1
ATOM 1075 C C . LYS A 1 129 ? -3.500 -4.412 25.702 1.00 91.31 129 LYS A C 1
ATOM 1077 O O . LYS A 1 129 ? -4.297 -3.513 25.469 1.00 91.31 129 LYS A O 1
ATOM 1082 N N . ALA A 1 130 ? -3.807 -5.441 26.493 1.00 91.31 130 ALA A N 1
ATOM 1083 C CA . ALA A 1 130 ? -5.135 -5.618 27.091 1.00 91.31 130 ALA A CA 1
ATOM 1084 C C . ALA A 1 130 ? -5.637 -4.370 27.847 1.00 91.31 130 ALA A C 1
ATOM 1086 O O . ALA A 1 130 ? -6.807 -4.029 27.753 1.00 91.31 130 ALA A O 1
ATOM 1087 N N . GLN A 1 131 ? -4.740 -3.664 28.541 1.00 93.19 131 GLN A N 1
ATOM 1088 C CA . GLN A 1 131 ? -5.056 -2.427 29.265 1.00 93.19 131 GLN A CA 1
ATOM 1089 C C . GLN A 1 131 ? -5.392 -1.231 28.357 1.00 93.19 131 GLN A C 1
ATOM 1091 O O . GLN A 1 131 ? -6.010 -0.280 28.819 1.00 93.19 131 GLN A O 1
ATOM 1096 N N . ASP A 1 132 ? -4.961 -1.261 27.093 1.00 90.94 132 ASP A N 1
ATOM 1097 C CA . ASP A 1 132 ? -5.201 -0.178 26.139 1.00 90.94 132 ASP A CA 1
ATOM 1098 C C . ASP A 1 132 ? -6.582 -0.316 25.476 1.00 90.94 132 ASP A C 1
ATOM 1100 O O . ASP A 1 132 ? -7.085 0.645 24.903 1.00 90.94 132 ASP A O 1
ATOM 1104 N N . VAL A 1 133 ? -7.204 -1.501 25.542 1.00 91.25 133 VAL A N 1
ATOM 1105 C CA . VAL A 1 133 ? -8.487 -1.794 24.891 1.00 91.25 133 VAL A CA 1
ATOM 1106 C C . VAL A 1 133 ? -9.642 -1.304 25.764 1.00 91.25 133 VAL A C 1
ATOM 1108 O O . VAL A 1 133 ? -10.113 -2.011 26.654 1.00 91.25 133 VAL A O 1
ATOM 1111 N N . THR A 1 134 ? -10.105 -0.086 25.491 1.00 93.88 134 THR A N 1
ATOM 1112 C CA . THR A 1 134 ? -11.268 0.534 26.140 1.00 93.88 134 THR A CA 1
ATOM 1113 C C . THR A 1 134 ? -12.405 0.763 25.149 1.00 93.88 134 THR A C 1
ATOM 1115 O O . THR A 1 134 ? -12.192 0.807 23.936 1.00 93.88 134 THR A O 1
ATOM 1118 N N . GLU A 1 135 ? -13.624 0.941 25.660 1.00 93.19 135 GLU A N 1
ATOM 1119 C CA . GLU A 1 135 ? -14.779 1.319 24.837 1.00 93.19 135 GLU A CA 1
ATOM 1120 C C . GLU A 1 135 ? -14.525 2.639 24.090 1.00 93.19 135 GLU A C 1
ATOM 1122 O O . GLU A 1 135 ? -14.751 2.715 22.885 1.00 93.19 135 GLU A O 1
ATOM 1127 N N . ASP A 1 136 ? -13.939 3.632 24.766 1.00 94.31 136 ASP A N 1
ATOM 1128 C CA . ASP A 1 136 ? -13.553 4.909 24.155 1.00 94.31 136 ASP A CA 1
ATOM 1129 C C . ASP A 1 136 ? -12.580 4.724 22.986 1.00 94.31 136 ASP A C 1
ATOM 1131 O O . ASP A 1 136 ? -12.739 5.354 21.942 1.00 94.31 136 ASP A O 1
ATOM 1135 N N . LEU A 1 137 ? -11.580 3.845 23.126 1.00 92.19 137 LEU A N 1
ATOM 1136 C CA . LEU A 1 137 ? -10.652 3.551 22.036 1.00 92.19 137 LEU A CA 1
ATOM 1137 C C . LEU A 1 137 ? -11.394 2.957 20.832 1.00 92.19 137 LEU A C 1
ATOM 1139 O O . LEU A 1 137 ? -11.174 3.397 19.703 1.00 92.19 137 LEU A O 1
ATOM 1143 N N . LEU A 1 138 ? -12.262 1.970 21.062 1.00 91.44 138 LEU A N 1
ATOM 1144 C CA . LEU A 1 138 ? -13.010 1.310 19.991 1.00 91.44 138 LEU A CA 1
ATOM 1145 C C . LEU A 1 138 ? -13.962 2.285 19.288 1.00 91.44 138 LEU A C 1
ATOM 1147 O O . LEU A 1 138 ? -13.996 2.316 18.056 1.00 91.44 138 LEU A O 1
ATOM 1151 N N . ASN A 1 139 ? -14.666 3.127 20.045 1.00 91.06 139 ASN A N 1
ATOM 1152 C CA . ASN A 1 139 ? -15.547 4.165 19.508 1.00 91.06 139 ASN A CA 1
ATOM 1153 C C . ASN A 1 139 ? -14.763 5.193 18.683 1.00 91.06 139 ASN A C 1
ATOM 1155 O O . ASN A 1 139 ? -15.160 5.532 17.570 1.00 91.06 139 ASN A O 1
ATOM 1159 N N . ASN A 1 140 ? -13.602 5.628 19.176 1.00 91.25 140 ASN A N 1
ATOM 1160 C CA . ASN A 1 140 ? -12.748 6.559 18.445 1.00 91.25 140 ASN A CA 1
ATOM 1161 C C . ASN A 1 140 ? -12.285 5.957 17.114 1.00 91.25 140 ASN A C 1
ATOM 1163 O O . ASN A 1 140 ? -12.464 6.587 16.077 1.00 91.25 140 ASN A O 1
ATOM 1167 N N . ILE A 1 141 ? -11.756 4.727 17.109 1.00 91.25 141 ILE A N 1
ATOM 1168 C CA . ILE A 1 141 ? -11.235 4.101 15.881 1.00 91.25 141 ILE A CA 1
ATOM 1169 C C . ILE A 1 141 ? -12.350 3.842 14.855 1.00 91.25 141 ILE A C 1
ATOM 1171 O O . ILE A 1 141 ? -12.138 4.026 13.653 1.00 91.25 141 ILE A O 1
ATOM 1175 N N . THR A 1 142 ? -13.531 3.427 15.317 1.00 88.88 142 THR A N 1
ATOM 1176 C CA . THR A 1 142 ? -14.684 3.142 14.444 1.00 88.88 142 THR A CA 1
ATOM 1177 C C . THR A 1 142 ? -15.352 4.401 13.894 1.00 88.88 142 THR A C 1
ATOM 1179 O O . THR A 1 142 ? -16.017 4.323 12.866 1.00 88.88 142 THR A O 1
ATOM 1182 N N . SER A 1 143 ? -15.140 5.564 14.519 1.00 88.31 143 SER A N 1
ATOM 1183 C CA . SER A 1 143 ? -15.621 6.862 14.022 1.00 88.31 143 SER A CA 1
ATOM 1184 C C . SER A 1 143 ? -14.706 7.552 13.000 1.00 88.31 143 SER A C 1
ATOM 1186 O O . SER A 1 143 ? -15.083 8.591 12.464 1.00 88.31 143 SER A O 1
ATOM 1188 N N . ILE A 1 144 ? -13.511 7.013 12.727 1.00 86.44 144 ILE A N 1
ATOM 1189 C CA . ILE A 1 144 ? -12.574 7.617 11.769 1.00 86.44 144 ILE A CA 1
ATOM 1190 C C . ILE A 1 144 ? -13.115 7.448 10.345 1.00 86.44 144 ILE A C 1
ATOM 1192 O O . ILE A 1 144 ? -13.244 6.328 9.852 1.00 86.44 144 ILE A O 1
ATOM 1196 N N . ASP A 1 145 ? -13.338 8.571 9.667 1.00 86.00 145 ASP A N 1
ATOM 1197 C CA . ASP A 1 145 ? -13.809 8.664 8.281 1.00 86.00 145 ASP A CA 1
ATOM 1198 C C . ASP A 1 145 ? -12.758 9.272 7.326 1.00 86.00 145 ASP A C 1
ATOM 1200 O O . ASP A 1 145 ? -13.036 9.585 6.163 1.00 86.00 145 ASP A O 1
ATOM 1204 N N . LEU A 1 146 ? -11.523 9.428 7.810 1.00 85.56 146 LEU A N 1
ATOM 1205 C CA . LEU A 1 146 ? -10.425 10.054 7.086 1.00 85.56 146 LEU A CA 1
ATOM 1206 C C . LEU A 1 146 ? -9.195 9.146 7.047 1.00 85.56 146 LEU A C 1
ATOM 1208 O O . LEU A 1 146 ? -8.621 8.812 8.085 1.00 85.56 146 LEU A O 1
ATOM 1212 N N . SER A 1 147 ? -8.738 8.822 5.839 1.00 86.25 147 SER A N 1
ATOM 1213 C CA . SER A 1 147 ? -7.433 8.203 5.624 1.00 86.25 147 SER A CA 1
ATOM 1214 C C . SER A 1 147 ? -6.397 9.306 5.504 1.00 86.25 147 SER A C 1
ATOM 1216 O O . SER A 1 147 ? -6.581 10.253 4.735 1.00 86.25 147 SER A O 1
ATOM 1218 N N . ILE A 1 148 ? -5.323 9.192 6.282 1.00 88.31 148 ILE A N 1
ATOM 1219 C CA . ILE A 1 148 ? -4.251 10.181 6.356 1.00 88.31 148 ILE A CA 1
ATOM 1220 C C . ILE A 1 148 ? -2.961 9.534 5.867 1.00 88.31 148 ILE A C 1
ATOM 1222 O O . ILE A 1 148 ? -2.483 8.564 6.457 1.00 88.31 148 ILE A O 1
ATOM 1226 N N . HIS A 1 149 ? -2.349 10.125 4.846 1.00 91.31 149 HIS A N 1
ATOM 1227 C CA . HIS A 1 149 ? -0.993 9.784 4.431 1.00 91.31 149 HIS A CA 1
ATOM 1228 C C . HIS A 1 149 ? -0.023 10.846 4.909 1.00 91.31 149 HIS A C 1
ATOM 1230 O O . HIS A 1 149 ? -0.268 12.043 4.767 1.00 91.31 149 HIS A O 1
ATOM 1236 N N . VAL A 1 150 ? 1.099 10.396 5.458 1.00 89.38 150 VAL A N 1
ATOM 1237 C CA . VAL A 1 150 ? 2.160 11.259 5.976 1.00 89.38 150 VAL A CA 1
ATOM 1238 C C . VAL A 1 150 ? 3.445 10.923 5.232 1.00 89.38 150 VAL A C 1
ATOM 1240 O O . VAL A 1 150 ? 3.916 9.782 5.290 1.00 89.38 150 VAL A O 1
ATOM 1243 N N . THR A 1 151 ? 4.013 11.901 4.523 1.00 91.38 151 THR A N 1
ATOM 1244 C CA . THR A 1 151 ? 5.296 11.716 3.832 1.00 91.38 151 THR A CA 1
ATOM 1245 C C . THR A 1 151 ? 6.464 11.737 4.815 1.00 91.38 151 THR A C 1
ATOM 1247 O O . THR A 1 151 ? 6.394 12.312 5.902 1.00 91.38 151 THR A O 1
ATOM 1250 N N . SER A 1 152 ? 7.563 11.092 4.429 1.00 89.88 152 SER A N 1
ATOM 1251 C CA . SER A 1 152 ? 8.759 10.930 5.264 1.00 89.88 152 SER A CA 1
ATOM 1252 C C . SER A 1 152 ? 9.829 12.007 5.050 1.00 89.88 152 SER A C 1
ATOM 1254 O O . SER A 1 152 ? 10.948 11.880 5.543 1.00 89.88 152 SER A O 1
ATOM 1256 N N . GLU A 1 153 ? 9.512 13.064 4.307 1.00 88.81 153 GLU A N 1
ATOM 1257 C CA . GLU A 1 153 ? 10.428 14.173 4.037 1.00 88.81 153 GLU A CA 1
ATOM 1258 C C . GLU A 1 153 ? 10.724 15.029 5.277 1.00 88.81 153 GLU A C 1
ATOM 1260 O O . GLU A 1 153 ? 9.969 15.052 6.247 1.00 88.81 153 GLU A O 1
ATOM 1265 N N . ALA A 1 154 ? 11.806 15.817 5.209 1.00 78.75 154 ALA A N 1
ATOM 1266 C CA . ALA A 1 154 ? 12.121 16.817 6.233 1.00 78.75 154 ALA A CA 1
ATOM 1267 C C . ALA A 1 154 ? 10.986 17.842 6.409 1.00 78.75 154 ALA A C 1
ATOM 1269 O O . ALA A 1 154 ? 10.697 18.275 7.525 1.00 78.75 154 ALA A O 1
ATOM 1270 N N . LYS A 1 155 ? 10.319 18.203 5.305 1.00 81.12 155 LYS A N 1
ATOM 1271 C CA . LYS A 1 155 ? 9.048 18.922 5.321 1.00 81.12 155 LYS A CA 1
ATOM 1272 C C . LYS A 1 155 ? 7.926 17.912 5.110 1.00 81.12 155 LYS A C 1
ATOM 1274 O O . LYS A 1 155 ? 7.725 17.441 4.000 1.00 81.12 155 LYS A O 1
ATOM 1279 N N . VAL A 1 156 ? 7.214 17.588 6.181 1.00 80.56 156 VAL A N 1
ATOM 1280 C CA . VAL A 1 156 ? 6.124 16.609 6.149 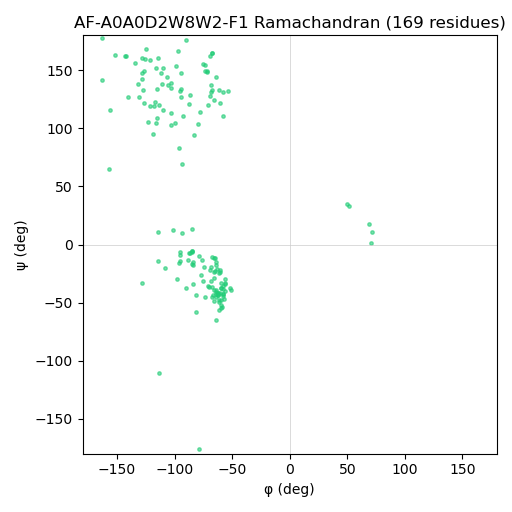1.00 80.56 156 VAL A CA 1
ATOM 1281 C C . VAL A 1 156 ? 4.942 17.161 5.355 1.00 80.56 156 VAL A C 1
ATOM 1283 O O . VAL A 1 156 ? 4.447 18.252 5.649 1.00 80.56 156 VAL A O 1
ATOM 1286 N N . TYR A 1 157 ? 4.467 16.382 4.387 1.00 79.75 157 TYR A N 1
ATOM 1287 C CA . TYR A 1 157 ? 3.213 16.621 3.686 1.00 79.75 157 TYR A CA 1
ATOM 1288 C C . TYR A 1 157 ? 2.166 15.631 4.176 1.00 79.75 157 TYR A C 1
ATOM 1290 O O . TYR A 1 157 ? 2.449 14.446 4.366 1.00 79.75 157 TYR A O 1
ATOM 1298 N N . ILE A 1 158 ? 0.961 16.149 4.397 1.00 83.06 158 ILE A N 1
ATOM 1299 C CA . ILE A 1 158 ? -0.189 15.370 4.833 1.00 83.06 158 ILE A CA 1
ATOM 1300 C C . ILE A 1 158 ? -1.241 15.472 3.740 1.00 83.06 158 ILE A C 1
ATOM 1302 O O . ILE A 1 158 ? -1.699 16.574 3.431 1.00 83.06 158 ILE A O 1
ATOM 1306 N N . SER A 1 159 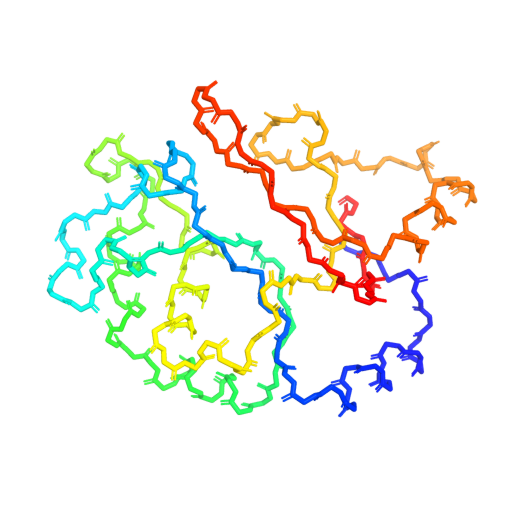? -1.610 14.337 3.158 1.00 81.75 159 SER A N 1
ATOM 1307 C CA . SER A 1 159 ? -2.799 14.232 2.317 1.00 81.75 159 SER A CA 1
ATOM 1308 C C . SER A 1 159 ? -3.870 13.471 3.067 1.00 81.75 159 SER A C 1
ATOM 1310 O O . SER A 1 159 ? -3.582 12.535 3.814 1.00 81.75 159 SER A O 1
ATOM 1312 N N . SER A 1 160 ? -5.112 13.884 2.863 1.00 80.19 160 SER A N 1
ATOM 1313 C CA . SER A 1 160 ? -6.256 13.202 3.426 1.00 80.19 160 SER A CA 1
ATOM 1314 C C . SER A 1 160 ? -7.278 12.900 2.346 1.00 80.19 160 SER A C 1
ATOM 1316 O O . SER A 1 160 ? -7.473 13.666 1.404 1.00 80.19 160 SER A O 1
ATOM 1318 N N . THR A 1 161 ? -7.898 11.736 2.452 1.00 78.38 161 THR A N 1
ATOM 1319 C CA . THR A 1 161 ? -9.008 11.322 1.595 1.00 78.38 161 THR A CA 1
ATOM 1320 C C . THR A 1 161 ? -10.094 10.789 2.503 1.00 78.38 161 THR A C 1
ATOM 1322 O O . THR A 1 161 ? -9.788 10.076 3.460 1.00 78.38 161 THR A O 1
ATOM 1325 N N . PHE A 1 162 ? -11.349 11.140 2.224 1.00 74.12 162 PHE A N 1
ATOM 1326 C CA . PHE A 1 162 ? -12.469 10.526 2.925 1.00 74.12 162 PHE A CA 1
ATOM 1327 C C . PHE A 1 162 ? -12.411 9.019 2.700 1.00 74.12 162 PHE A C 1
ATOM 1329 O O . PHE A 1 162 ? -12.606 8.530 1.587 1.00 74.12 162 PHE A O 1
ATOM 1336 N N . SER A 1 163 ? -12.096 8.297 3.767 1.00 69.56 163 SER A N 1
ATOM 1337 C CA . SER A 1 163 ? -12.150 6.851 3.800 1.00 69.56 163 SER A CA 1
ATOM 1338 C C . SER A 1 163 ? -13.398 6.511 4.561 1.00 69.56 163 SER A C 1
ATOM 1340 O O . SER A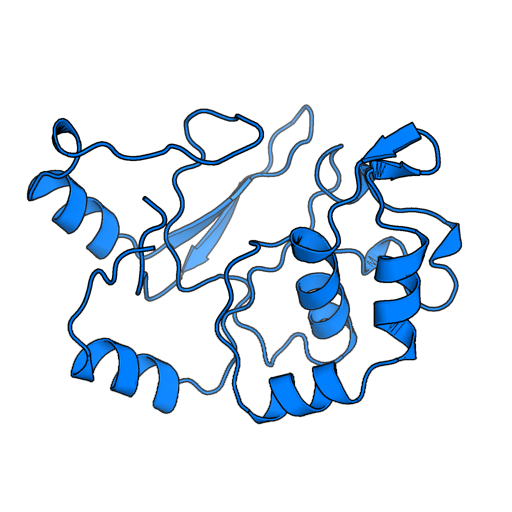 1 163 ? -13.4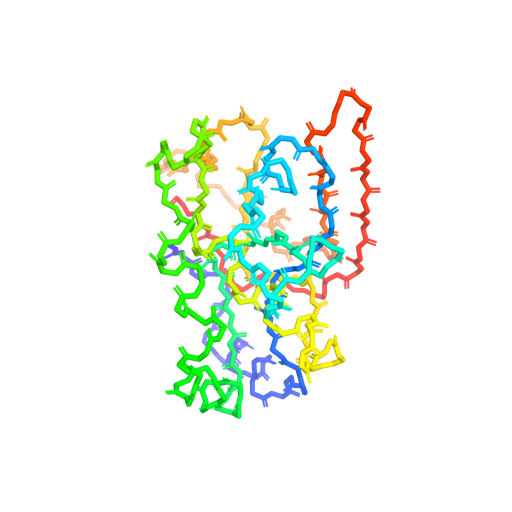89 6.751 5.758 1.00 69.56 163 SER A O 1
ATOM 1342 N N . TYR A 1 164 ? -14.365 5.925 3.883 1.00 61.47 164 TYR A N 1
ATOM 1343 C CA . TYR A 1 164 ? -15.630 5.675 4.545 1.00 61.47 164 TYR A CA 1
ATOM 1344 C C . TYR A 1 164 ? -15.516 4.680 5.708 1.00 61.47 164 TYR A C 1
ATOM 1346 O O . TYR A 1 164 ? -16.502 4.569 6.422 1.00 61.47 164 TYR A O 1
ATOM 1354 N N . PHE A 1 165 ? -14.398 3.943 5.894 1.00 65.69 165 PHE A N 1
ATOM 1355 C CA . PHE A 1 165 ? -14.415 2.779 6.785 1.00 65.69 165 PHE A CA 1
ATOM 1356 C C . PHE A 1 165 ? -13.069 2.201 7.282 1.00 65.69 165 PHE A C 1
ATOM 1358 O O . PHE A 1 165 ? -12.149 1.992 6.490 1.00 65.69 165 PHE A O 1
ATOM 1365 N N . ASN A 1 166 ? -13.039 1.778 8.559 1.00 68.38 166 ASN A N 1
ATOM 1366 C CA . ASN A 1 166 ? -12.025 0.899 9.172 1.00 68.38 166 ASN A CA 1
ATOM 1367 C C . ASN A 1 166 ? -12.662 -0.442 9.601 1.00 68.38 166 ASN A C 1
ATOM 1369 O O . ASN A 1 166 ? -13.383 -0.503 10.588 1.00 68.38 166 ASN A O 1
ATOM 1373 N N . ASN A 1 167 ? -12.372 -1.548 8.913 1.00 66.88 167 ASN A N 1
ATOM 1374 C CA . ASN A 1 167 ? -12.928 -2.874 9.234 1.00 66.88 167 ASN A CA 1
ATOM 1375 C C . ASN A 1 167 ? -12.154 -3.624 10.323 1.00 66.88 167 ASN A C 1
ATOM 1377 O O . ASN A 1 167 ? -12.734 -4.401 11.086 1.00 66.88 167 ASN A O 1
ATOM 1381 N N . THR A 1 168 ? -10.835 -3.446 10.376 1.00 72.62 168 THR A N 1
ATOM 1382 C CA . THR A 1 168 ? -9.981 -4.133 11.352 1.00 72.62 168 THR A CA 1
ATOM 1383 C C . THR A 1 168 ? -8.998 -3.168 11.988 1.00 72.62 168 THR A C 1
ATOM 1385 O O . THR A 1 168 ? -8.651 -2.156 11.391 1.00 72.62 168 THR A O 1
ATOM 1388 N N . VAL A 1 169 ? -8.522 -3.491 13.186 1.00 77.25 169 VAL A N 1
ATOM 1389 C CA . VAL A 1 169 ? -7.375 -2.826 13.806 1.00 77.25 169 VAL A CA 1
ATOM 1390 C C . VAL A 1 169 ? -6.199 -3.790 13.875 1.00 77.25 169 VAL A C 1
ATOM 1392 O O . VAL A 1 169 ? -6.348 -4.979 14.200 1.00 77.25 169 VAL A O 1
ATOM 1395 N N . LYS A 1 170 ? -5.002 -3.291 13.571 1.00 78.00 170 LYS A N 1
ATOM 1396 C CA . LYS A 1 170 ? -3.775 -3.993 13.931 1.00 78.00 170 LYS A CA 1
ATOM 1397 C C . LYS A 1 170 ? -3.467 -3.722 15.408 1.00 78.00 170 LYS A C 1
ATOM 1399 O O . LYS A 1 170 ? -3.019 -2.632 15.744 1.00 78.00 170 LYS A O 1
ATOM 1404 N N . LEU A 1 171 ? -3.735 -4.718 16.258 1.00 63.31 171 LEU A N 1
ATOM 1405 C CA . LEU A 1 171 ? -3.229 -4.763 17.635 1.00 63.31 171 LEU A CA 1
ATOM 1406 C C . LEU A 1 171 ? -1.740 -5.110 17.670 1.00 63.31 171 LEU A C 1
ATOM 1408 O O . LEU A 1 171 ? -1.309 -5.906 16.799 1.00 63.31 171 LEU A O 1
#

Foldseek 3Di:
DFFLDDPVVVVVVLVPDQAWAWAWDDFVDQQWLVQDDPQLPPVADSVLWIFTDLAIGGDPVVVVVVVPDPNNVVSCVPQQDPCRVHGHGDCSGTRVNSVCSPVPVPRYDNHHLEDFACVVVDPGTDDDDPVNDDPVVSVVRFPDQKDWDWHPDPDIDIDIDGRRHRGYYDD

Radius of gyration: 16.62 Å; Cα contacts (8 Å, |Δi|>4): 278; chains: 1; bounding box: 45×33×47 Å

InterPro domains:
  IPR003406 Glycosyl transferase, family 14 [PF02485] (1-141)
  IPR044174 Glycosyltransferase BC10-like [PTHR31042] (1-143)

pLDDT: mean 92.18, std 7.27, range [61.47, 98.69]

Sequence (171 aa):
CVPLHNFDYIYNYLMHANMSFVDCFLDPGPHGNGRYSEHMLPEVEKKDFRKGAQWFSMRRQHALIVMADSLYYSRFRDYCKPGFDGKNCIADEHYLPTFFNMIDPGGIANWSVTHVDWSERKWHPKSYKAQDVTEDLLNNITSIDLSIHVTSEAKVYISSTFSYFNNTVKL

Secondary structure (DSSP, 8-state):
-EESS-HHHHHHHHHH-SSEEEE-B---STTTGGG--GGGTTTS-TTT--B--S--B--HHHHHHHHH--HHHHHHHHHSSTTBTTB---HHHHHHHHHHHHH-TTSEEES-SEE---TT-SSSPPPPPGGG--HHHHHHHHT--EEEEE--SSS--EEEEE-----EE--

Nearest PDB structures (foldseek):
  1tdf-assembly1_A  TM=4.077E-01  e=7.817E+00  Escherichia coli

Solvent-accessible surface area (backbone atoms only — not comparable to full-atom values): 9668 Å² total; per-residue (Å²): 109,46,72,71,57,57,67,71,58,53,49,51,54,63,72,70,46,90,50,20,24,40,15,42,44,80,20,82,14,68,82,25,50,54,32,63,55,80,82,31,51,85,86,48,50,76,89,53,51,23,26,35,53,75,54,64,50,71,45,72,71,58,51,52,52,58,73,68,49,62,70,67,55,46,40,32,72,72,57,29,32,77,57,46,94,81,25,69,22,57,36,70,29,26,44,66,27,17,48,36,55,74,77,41,55,85,47,38,67,47,36,36,40,54,43,71,49,56,90,77,73,55,101,58,59,53,71,63,52,80,91,65,70,42,71,69,53,53,54,54,56,65,66,46,44,64,41,76,48,74,36,58,36,98,74,68,48,77,51,77,44,83,31,91,53,45,48,26,35,50,81

Organism: Gossypium raimondii (NCBI:txid29730)